Protein AF-A7SV77-F1 (afdb_monomer_lite)

Secondary structure (DSSP, 8-state):
-EE--SS-SS--EE--SS-SS--EEEESS-SS--EE--S--SS--EEEESB-SS--EE--S--SS--EE--SB-SS--EE--SB-SS--EE--SB-SS--EE--SB-SS--EE--SB-SSPPEE--SB-SSPPEE--SB-----

Structure (mmCIF, N/CA/C/O backbone):
data_AF-A7SV77-F1
#
_entry.id   AF-A7SV77-F1
#
loop_
_atom_site.group_PDB
_atom_site.id
_atom_site.type_symbol
_atom_site.label_atom_id
_atom_site.label_alt_id
_atom_site.label_comp_id
_atom_site.label_asym_id
_atom_site.label_entity_id
_atom_site.label_seq_id
_atom_site.pdbx_PDB_ins_code
_atom_site.Cartn_x
_atom_site.Cartn_y
_atom_site.Cartn_z
_atom_site.occupancy
_atom_site.B_iso_or_equiv
_atom_site.auth_seq_id
_atom_site.auth_comp_id
_atom_site.auth_asym_id
_atom_site.auth_atom_id
_atom_site.pdbx_PDB_model_num
ATOM 1 N N . PRO A 1 1 ? 17.054 -4.232 3.903 1.00 63.53 1 PRO A N 1
ATOM 2 C 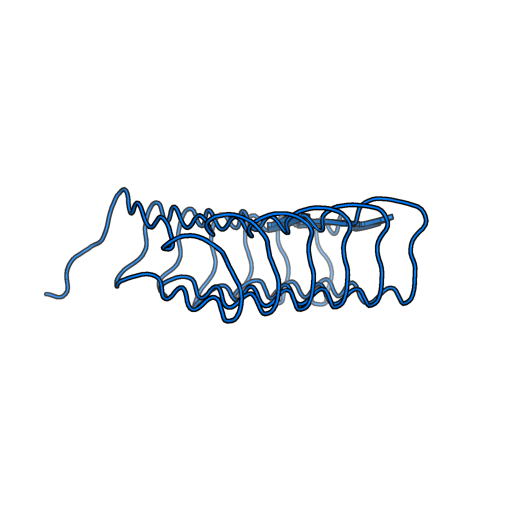CA . PRO A 1 1 ? 17.114 -3.894 5.347 1.00 63.53 1 PRO A CA 1
ATOM 3 C C . PRO A 1 1 ? 15.816 -4.296 6.038 1.00 63.53 1 PRO A C 1
ATOM 5 O O . PRO A 1 1 ? 14.747 -3.906 5.569 1.00 63.53 1 PRO A O 1
ATOM 8 N N . GLN A 1 2 ? 15.903 -5.084 7.106 1.00 67.19 2 GLN A N 1
ATOM 9 C CA . GLN A 1 2 ? 14.741 -5.495 7.887 1.00 67.19 2 GLN A CA 1
ATOM 10 C C . GLN A 1 2 ? 14.749 -4.743 9.216 1.00 67.19 2 GLN A C 1
ATOM 12 O O . GLN A 1 2 ? 15.720 -4.808 9.964 1.00 67.19 2 GLN A O 1
ATOM 17 N N . VAL A 1 3 ? 13.677 -4.007 9.493 1.00 69.12 3 VAL A N 1
ATOM 18 C CA . VAL A 1 3 ? 13.484 -3.281 10.750 1.00 69.12 3 VAL A CA 1
ATOM 19 C C . VAL A 1 3 ? 12.397 -4.009 11.529 1.00 69.12 3 VAL A C 1
ATOM 21 O O . VAL A 1 3 ? 11.237 -4.026 11.114 1.00 69.12 3 VAL A O 1
ATOM 24 N N . LEU A 1 4 ? 12.800 -4.655 12.630 1.00 66.50 4 LEU A N 1
ATOM 25 C CA . LEU A 1 4 ? 11.935 -5.481 13.478 1.00 66.50 4 LEU A CA 1
ATOM 26 C C . LEU A 1 4 ? 11.903 -4.986 14.936 1.00 66.50 4 LEU A C 1
ATOM 28 O O . LEU A 1 4 ? 12.407 -5.661 15.836 1.00 66.50 4 LEU A O 1
ATOM 32 N N . PRO A 1 5 ? 11.311 -3.818 15.224 1.00 60.91 5 PRO A N 1
ATOM 33 C CA . PRO A 1 5 ? 11.077 -3.414 16.599 1.00 60.91 5 PRO A CA 1
ATOM 34 C C . PRO A 1 5 ? 9.973 -4.285 17.211 1.00 60.91 5 PRO A C 1
ATOM 36 O O . PRO A 1 5 ? 8.825 -4.315 16.752 1.00 60.91 5 PRO A O 1
ATOM 39 N N . ARG A 1 6 ? 10.341 -5.031 18.259 1.00 52.78 6 ARG A N 1
ATOM 40 C CA . ARG A 1 6 ? 9.393 -5.788 19.092 1.00 52.78 6 ARG A CA 1
ATOM 41 C C . ARG A 1 6 ? 8.672 -4.873 20.087 1.00 52.78 6 ARG A C 1
ATOM 43 O O . ARG A 1 6 ? 7.461 -5.015 20.221 1.00 52.78 6 ARG A O 1
ATOM 50 N N . SER A 1 7 ? 9.426 -3.939 20.675 1.00 53.06 7 SER A N 1
ATOM 51 C CA . SER A 1 7 ? 8.998 -2.827 21.533 1.00 53.06 7 SER A CA 1
ATOM 52 C C . SER A 1 7 ? 10.093 -1.752 21.470 1.00 53.06 7 SER A C 1
ATOM 54 O O . SER A 1 7 ? 11.149 -1.924 22.070 1.00 53.06 7 SER A O 1
ATOM 56 N N . SER A 1 8 ? 9.900 -0.690 20.689 1.00 51.72 8 SER A N 1
ATOM 57 C CA . SER A 1 8 ? 10.817 0.466 20.669 1.00 51.72 8 SER A CA 1
ATOM 58 C C . SER A 1 8 ? 10.182 1.641 21.409 1.00 51.72 8 SER A C 1
ATOM 60 O O . SER A 1 8 ? 8.962 1.720 21.408 1.00 51.72 8 SER A O 1
ATOM 62 N N . PRO A 1 9 ? 10.961 2.568 21.992 1.00 54.81 9 PRO A N 1
ATOM 63 C CA . PRO A 1 9 ? 10.434 3.789 22.608 1.00 54.81 9 PRO A CA 1
ATOM 64 C C . PRO A 1 9 ? 10.024 4.874 21.590 1.00 54.81 9 PRO A C 1
ATOM 66 O O . PRO A 1 9 ? 9.442 5.878 21.981 1.00 54.81 9 PRO A O 1
ATOM 69 N N . GLY A 1 10 ? 10.255 4.663 20.284 1.00 59.44 10 GLY A N 1
ATOM 70 C CA . GLY A 1 10 ? 9.873 5.596 19.215 1.00 59.44 10 GLY A CA 1
ATOM 71 C C . GLY A 1 10 ? 9.256 4.928 17.970 1.00 59.44 10 GLY A C 1
ATOM 72 O O . GLY A 1 10 ? 9.276 3.696 17.850 1.00 59.44 10 GLY A O 1
ATOM 73 N N . PRO A 1 11 ? 8.687 5.724 17.041 1.00 65.69 11 PRO A N 1
ATOM 74 C CA . PRO A 1 11 ? 8.148 5.228 15.775 1.00 65.69 11 PRO A CA 1
ATOM 75 C C . PRO A 1 11 ? 9.255 4.609 14.902 1.00 65.69 11 PRO A C 1
ATOM 77 O O . PRO A 1 11 ? 10.329 5.200 14.776 1.00 65.69 11 PRO A O 1
ATOM 80 N N . PRO A 1 12 ? 9.024 3.460 14.237 1.00 72.25 12 PRO A N 1
ATOM 81 C CA . PRO A 1 12 ? 9.956 2.949 13.244 1.00 72.25 12 PRO A CA 1
ATOM 82 C C . PRO A 1 12 ? 9.971 3.873 12.030 1.00 72.25 12 PRO A C 1
ATOM 84 O O . PRO A 1 12 ? 8.993 3.969 11.284 1.00 72.25 12 PRO A O 1
ATOM 87 N N . GLN A 1 13 ? 11.109 4.527 11.825 1.00 75.31 13 GLN A N 1
ATOM 88 C CA . GLN A 1 13 ? 11.372 5.361 10.664 1.00 75.31 13 GLN A CA 1
ATOM 89 C C . GLN A 1 13 ? 12.457 4.723 9.797 1.00 75.31 13 GLN A C 1
ATOM 91 O O . GLN A 1 13 ? 13.548 4.409 10.269 1.00 75.31 13 GLN A O 1
ATOM 96 N N . VAL A 1 14 ? 12.161 4.528 8.512 1.00 75.06 14 VAL A N 1
ATOM 97 C CA . VAL A 1 14 ? 13.089 3.944 7.536 1.00 75.06 14 VAL A CA 1
ATOM 98 C C . VAL A 1 14 ? 13.279 4.924 6.383 1.00 75.06 14 VAL A C 1
ATOM 100 O O . VAL A 1 14 ? 12.432 5.021 5.495 1.00 75.06 14 VAL A O 1
ATOM 103 N N . LEU A 1 15 ? 14.404 5.653 6.402 1.00 77.62 15 LEU A N 1
ATOM 104 C CA . LEU A 1 15 ? 14.763 6.686 5.415 1.00 77.62 15 LEU A CA 1
ATOM 105 C C . LEU A 1 15 ? 16.079 6.387 4.662 1.00 77.62 15 LEU A C 1
ATOM 107 O O . LEU A 1 15 ? 16.999 7.211 4.659 1.00 77.62 15 LEU A O 1
ATOM 111 N N . PRO A 1 16 ? 16.235 5.224 4.012 1.00 68.88 16 PRO A N 1
ATOM 112 C CA . PRO A 1 16 ? 17.457 4.941 3.280 1.00 68.88 16 PRO A CA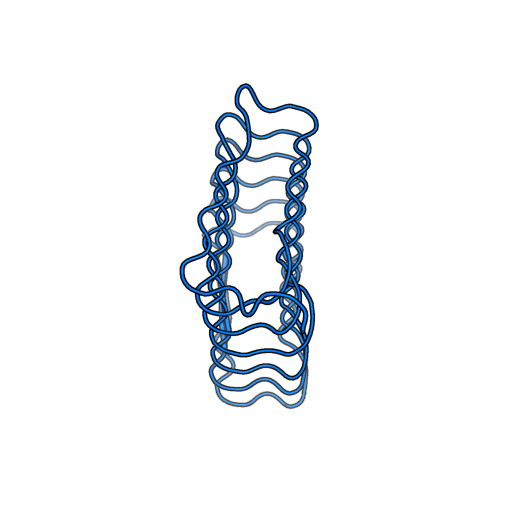 1
ATOM 113 C C . PRO A 1 16 ? 17.564 5.819 2.027 1.00 68.88 16 PRO A C 1
ATOM 115 O O . PRO A 1 16 ? 16.616 5.976 1.247 1.00 68.88 16 PRO A O 1
ATOM 118 N N . ARG A 1 17 ? 18.765 6.363 1.802 1.00 64.44 17 ARG A N 1
ATOM 119 C CA . ARG A 1 17 ? 19.124 7.012 0.530 1.00 64.44 17 ARG A CA 1
ATOM 120 C C . ARG A 1 17 ? 19.275 5.983 -0.592 1.00 64.44 17 ARG A C 1
ATOM 122 O O . ARG A 1 17 ? 18.803 6.216 -1.698 1.00 64.44 17 ARG A O 1
ATOM 129 N N . SER A 1 18 ? 19.901 4.857 -0.266 1.00 61.38 18 SER A N 1
ATOM 130 C CA . SER A 1 18 ? 20.022 3.658 -1.087 1.00 61.38 18 SER A CA 1
ATOM 131 C C . SER A 1 18 ? 20.037 2.452 -0.148 1.00 61.38 18 SER A C 1
ATOM 133 O O . SER A 1 18 ? 20.401 2.571 1.024 1.00 61.38 18 SER A O 1
ATOM 135 N N . SER A 1 19 ? 19.591 1.294 -0.608 1.00 58.12 19 SER A N 1
ATOM 136 C CA . SER A 1 19 ? 19.670 0.039 0.144 1.00 58.12 19 SER A CA 1
ATOM 137 C C . SER A 1 19 ? 20.123 -1.063 -0.801 1.00 58.12 19 SER A C 1
ATOM 139 O O . SER A 1 19 ? 19.796 -0.979 -1.970 1.00 58.12 19 SER A O 1
ATOM 141 N N . PRO A 1 20 ? 20.838 -2.098 -0.346 1.00 58.22 20 PRO A N 1
ATOM 142 C CA . PRO A 1 20 ? 21.209 -3.225 -1.205 1.00 58.22 20 PRO A CA 1
ATOM 143 C C . PRO A 1 20 ? 20.098 -4.285 -1.333 1.00 58.22 20 PRO A C 1
ATOM 145 O O . PRO A 1 20 ? 20.251 -5.247 -2.070 1.00 58.22 20 PRO A O 1
ATOM 148 N N . GLY A 1 21 ? 18.961 -4.123 -0.639 1.00 64.12 21 GLY A N 1
ATOM 149 C CA . GLY A 1 21 ? 17.868 -5.101 -0.655 1.00 64.12 21 GLY A CA 1
ATOM 150 C C . GLY A 1 21 ? 16.493 -4.514 -0.305 1.00 64.12 21 GLY A C 1
ATOM 151 O O . GLY A 1 21 ? 16.403 -3.324 0.029 1.00 64.12 21 GLY A O 1
ATOM 152 N N . PRO A 1 22 ? 15.429 -5.342 -0.345 1.00 68.50 22 PRO A N 1
ATOM 153 C CA . PRO A 1 22 ? 14.067 -4.933 -0.013 1.00 68.50 22 PRO A CA 1
ATOM 154 C C . PRO A 1 22 ? 13.972 -4.361 1.406 1.00 68.50 22 PRO A C 1
ATOM 156 O O . PRO A 1 22 ? 14.719 -4.742 2.318 1.00 68.50 22 PRO A O 1
ATOM 159 N N . LEU A 1 23 ? 13.048 -3.417 1.581 1.00 76.94 23 LEU A N 1
ATOM 160 C CA . LEU A 1 23 ? 12.777 -2.770 2.860 1.00 76.94 23 LEU A CA 1
ATOM 161 C C . LEU A 1 23 ? 11.545 -3.398 3.486 1.00 76.94 23 LEU A C 1
ATOM 163 O O . LEU A 1 23 ? 10.454 -3.298 2.935 1.00 76.94 23 LEU A O 1
ATOM 167 N N . GLN A 1 24 ? 11.723 -4.020 4.645 1.00 79.12 24 GLN A N 1
ATOM 168 C CA . GLN A 1 24 ? 10.622 -4.591 5.410 1.00 79.12 24 GLN A CA 1
ATOM 169 C C . GLN A 1 24 ? 10.578 -3.940 6.787 1.00 79.12 24 GLN A C 1
ATOM 171 O O . GLN A 1 24 ? 11.555 -3.996 7.536 1.00 79.12 24 GLN A O 1
ATOM 176 N N . VAL A 1 25 ? 9.439 -3.335 7.114 1.00 79.25 25 VAL A N 1
ATOM 177 C CA . VAL A 1 25 ? 9.130 -2.822 8.450 1.00 79.25 25 VAL A CA 1
ATOM 178 C C . VAL A 1 25 ? 8.052 -3.702 9.052 1.00 79.25 25 VAL A C 1
ATOM 180 O O . VAL A 1 25 ? 6.890 -3.658 8.644 1.00 79.25 25 VAL A O 1
ATOM 183 N N . LEU A 1 26 ? 8.450 -4.509 10.028 1.00 78.00 26 LEU A N 1
ATOM 184 C CA . LEU A 1 26 ? 7.554 -5.369 10.788 1.00 78.00 26 LEU A CA 1
ATOM 185 C C . LEU A 1 26 ? 7.538 -4.864 12.227 1.00 78.00 26 LEU A C 1
ATOM 187 O O . LEU A 1 26 ? 8.581 -4.726 12.858 1.00 78.00 26 LEU A O 1
ATOM 191 N N . SER A 1 27 ? 6.360 -4.576 12.769 1.00 72.38 27 SER A N 1
ATOM 192 C CA . SER A 1 27 ? 6.248 -4.077 14.144 1.00 72.38 27 SER A CA 1
ATOM 193 C C . SER A 1 27 ? 5.085 -4.748 14.847 1.00 72.38 27 SER A C 1
ATOM 195 O O . SER A 1 27 ? 3.973 -4.800 14.318 1.00 72.38 27 SER A O 1
ATOM 197 N N . ARG A 1 28 ? 5.341 -5.307 16.033 1.00 69.62 28 ARG A N 1
ATOM 198 C CA . ARG A 1 28 ? 4.303 -5.988 16.823 1.00 69.62 28 ARG A CA 1
ATOM 199 C C . ARG A 1 28 ? 3.490 -4.983 17.637 1.00 69.62 28 ARG A C 1
ATOM 201 O O . ARG A 1 28 ? 2.268 -5.055 17.629 1.00 69.62 28 ARG A O 1
ATOM 208 N N . SER A 1 29 ? 4.190 -4.050 18.271 1.00 65.69 29 SER A N 1
ATOM 209 C CA . SER A 1 29 ? 3.654 -2.871 18.936 1.00 65.69 29 SER A CA 1
ATOM 210 C C . SER A 1 29 ? 4.672 -1.748 18.754 1.00 65.69 29 SER A C 1
ATOM 212 O O . SER A 1 29 ? 5.869 -1.969 18.946 1.00 65.69 29 SER A O 1
ATOM 214 N N . SER A 1 30 ? 4.227 -0.574 18.322 1.00 64.88 30 SER A N 1
ATOM 215 C CA . SER A 1 30 ? 5.070 0.619 18.232 1.00 64.88 30 SER A CA 1
ATOM 216 C C . SER A 1 30 ? 4.397 1.767 18.975 1.00 64.88 30 SER A C 1
ATOM 218 O O . SER A 1 30 ? 3.176 1.858 18.913 1.00 64.88 30 SER A O 1
ATOM 220 N N . PRO A 1 31 ? 5.149 2.660 19.633 1.00 66.19 31 PRO A N 1
ATOM 221 C CA . PRO A 1 31 ? 4.606 3.863 20.258 1.00 66.19 31 PRO A CA 1
ATOM 222 C C . PRO A 1 31 ? 4.280 4.966 19.242 1.00 66.19 31 PRO A C 1
ATOM 224 O O . PRO A 1 31 ? 3.825 6.033 19.637 1.00 66.19 31 PRO A O 1
ATOM 227 N N . GLY A 1 32 ? 4.485 4.738 17.938 1.00 71.25 32 GLY A N 1
ATOM 228 C CA . GLY A 1 32 ? 4.159 5.715 16.904 1.00 71.25 32 GLY A CA 1
ATOM 229 C C . GLY A 1 32 ? 3.820 5.096 15.542 1.00 71.25 32 GLY A C 1
ATOM 230 O O . GLY A 1 32 ? 3.958 3.885 15.346 1.00 71.25 32 GLY A O 1
ATOM 231 N N . PRO A 1 33 ? 3.346 5.913 14.586 1.00 76.38 33 PRO A N 1
ATOM 232 C CA . PRO A 1 33 ? 3.068 5.464 13.225 1.00 76.38 33 PRO A CA 1
ATOM 233 C C . PRO A 1 33 ? 4.365 5.061 12.499 1.00 76.38 33 PRO A C 1
ATOM 235 O O . PRO A 1 33 ? 5.351 5.801 12.560 1.00 76.38 33 PRO A O 1
ATOM 238 N N . PRO A 1 34 ? 4.394 3.928 11.774 1.00 81.50 34 PRO A N 1
ATOM 239 C CA . PRO A 1 34 ? 5.549 3.564 10.963 1.00 81.50 34 PRO A CA 1
ATOM 240 C C . PRO A 1 34 ? 5.649 4.467 9.728 1.00 81.50 34 PRO A C 1
ATOM 242 O O . PRO A 1 34 ? 4.665 4.670 9.012 1.00 81.50 34 PRO A O 1
ATOM 245 N N . GLN A 1 35 ? 6.854 4.962 9.448 1.00 84.00 35 GLN A N 1
ATOM 246 C CA . GLN A 1 35 ? 7.137 5.806 8.287 1.00 84.00 35 GLN A CA 1
ATOM 247 C C . GLN A 1 35 ? 8.254 5.208 7.428 1.00 84.00 35 GLN A C 1
ATOM 249 O O . GLN A 1 35 ? 9.360 4.950 7.907 1.00 84.00 35 GLN A O 1
ATOM 254 N N . VAL A 1 36 ? 7.980 5.006 6.138 1.00 82.81 36 VAL A N 1
ATOM 255 C CA . VAL A 1 36 ? 8.934 4.435 5.173 1.00 82.81 36 VAL A CA 1
ATOM 256 C C . VAL A 1 36 ? 9.096 5.379 3.988 1.00 82.81 36 VAL A C 1
ATOM 258 O O . VAL A 1 36 ? 8.200 5.500 3.154 1.00 82.81 36 VAL A O 1
ATOM 261 N N . LEU A 1 37 ? 10.250 6.048 3.910 1.00 83.38 37 LEU A N 1
ATOM 262 C CA . LEU A 1 37 ? 10.559 7.078 2.909 1.00 83.38 37 LEU A CA 1
ATOM 263 C C . LEU A 1 37 ? 11.887 6.804 2.173 1.00 83.38 37 LEU A C 1
ATOM 265 O O . LEU A 1 37 ? 12.828 7.599 2.269 1.00 83.38 37 LEU A O 1
ATOM 269 N N . PRO A 1 38 ? 12.018 5.693 1.430 1.00 76.81 38 PRO A N 1
ATOM 270 C CA . PRO A 1 38 ? 13.226 5.432 0.663 1.00 76.81 38 PRO A CA 1
ATOM 271 C C . PRO A 1 38 ? 13.344 6.379 -0.537 1.00 76.81 38 PRO A C 1
ATOM 273 O O . PRO A 1 38 ? 12.378 6.616 -1.271 1.00 76.81 38 PRO A O 1
ATOM 276 N N . ARG A 1 39 ? 14.558 6.888 -0.787 1.00 77.25 39 ARG A N 1
ATOM 277 C CA . ARG A 1 39 ? 14.860 7.586 -2.051 1.00 77.25 39 ARG A CA 1
ATOM 278 C C . ARG A 1 39 ? 15.007 6.598 -3.206 1.00 77.25 39 ARG A C 1
ATOM 280 O O . ARG A 1 39 ? 14.455 6.834 -4.276 1.00 77.25 39 ARG A O 1
ATOM 287 N N . SER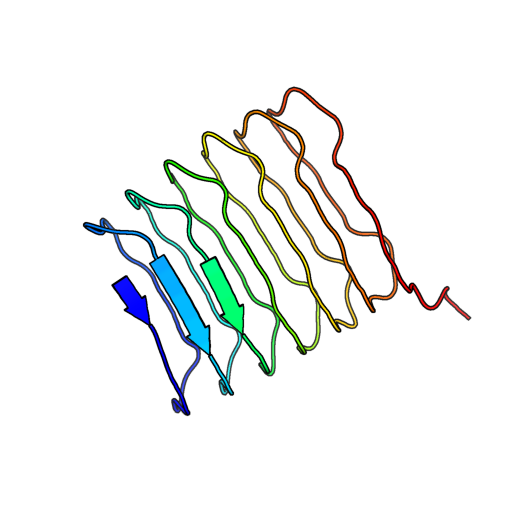 A 1 40 ? 15.735 5.516 -2.965 1.00 68.56 40 SER A N 1
ATOM 288 C CA . SER A 1 40 ? 15.904 4.394 -3.879 1.00 68.56 40 SER A CA 1
ATOM 289 C C . SER A 1 40 ? 15.999 3.112 -3.057 1.00 68.56 40 SER A C 1
ATOM 291 O O . SER A 1 40 ? 16.699 3.066 -2.042 1.00 68.56 40 SER A O 1
ATOM 293 N N . SER A 1 41 ? 15.270 2.083 -3.465 1.00 65.06 41 SER A N 1
ATOM 294 C CA . SER A 1 41 ? 15.399 0.724 -2.939 1.00 65.06 41 SER A CA 1
ATOM 295 C C . SER A 1 41 ? 15.477 -0.227 -4.127 1.00 65.06 41 SER A C 1
ATOM 297 O O . SER A 1 41 ? 14.803 0.046 -5.105 1.00 65.06 41 SER A O 1
ATOM 299 N N . PRO A 1 42 ? 16.241 -1.325 -4.073 1.00 63.88 42 PRO A N 1
ATOM 300 C CA . PRO A 1 42 ? 16.270 -2.362 -5.098 1.00 63.88 42 PRO A CA 1
ATOM 301 C C . PRO A 1 42 ? 15.143 -3.389 -4.912 1.00 63.88 42 PRO A C 1
ATOM 303 O O . PRO A 1 42 ? 15.080 -4.364 -5.649 1.00 63.88 42 PRO A O 1
ATOM 306 N N . GLY A 1 43 ? 14.229 -3.181 -3.955 1.00 69.31 43 GLY A N 1
ATOM 307 C CA . GLY A 1 43 ? 13.047 -4.021 -3.778 1.00 69.31 43 GLY A C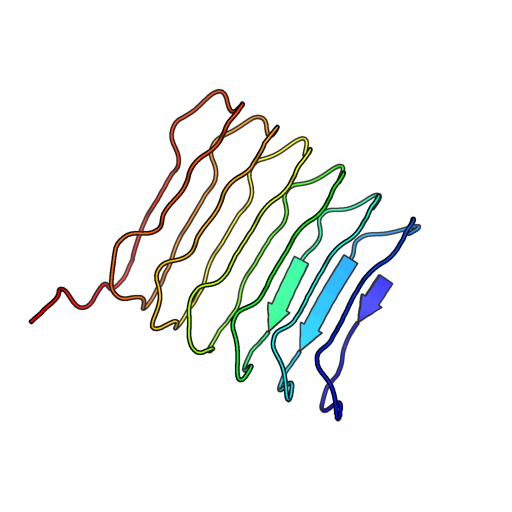A 1
ATOM 308 C C . GLY A 1 43 ? 11.801 -3.233 -3.358 1.00 69.31 43 GLY A C 1
ATOM 309 O O . GLY A 1 43 ? 11.888 -2.046 -3.030 1.00 69.31 43 GLY A O 1
ATOM 310 N N . PRO A 1 44 ? 10.620 -3.873 -3.369 1.00 75.06 44 PRO A N 1
ATOM 311 C CA . PRO A 1 44 ? 9.385 -3.250 -2.908 1.00 75.06 44 PRO A CA 1
ATOM 312 C C . PRO A 1 44 ? 9.444 -2.975 -1.394 1.00 75.06 44 PRO A C 1
ATOM 314 O O . PRO A 1 44 ? 9.865 -3.852 -0.633 1.00 75.06 44 PRO A O 1
ATOM 317 N N . PRO A 1 45 ? 9.021 -1.789 -0.918 1.00 81.94 45 PRO A N 1
ATOM 318 C CA . PRO A 1 45 ? 8.857 -1.556 0.509 1.00 81.94 45 PRO A CA 1
ATOM 319 C C . PRO A 1 45 ? 7.609 -2.287 1.024 1.00 81.94 45 PRO A C 1
ATOM 321 O O . PRO A 1 45 ? 6.525 -2.162 0.451 1.00 81.94 45 PRO A O 1
ATOM 324 N N . GLN A 1 46 ? 7.755 -3.019 2.126 1.00 85.88 46 GLN A N 1
ATOM 325 C CA . GLN A 1 46 ? 6.660 -3.698 2.816 1.00 85.88 46 GLN A CA 1
ATOM 326 C C . GLN A 1 46 ? 6.522 -3.186 4.250 1.00 85.88 46 GLN A C 1
ATOM 328 O O . GLN A 1 46 ? 7.499 -3.135 5.002 1.00 85.88 46 GLN A O 1
ATOM 333 N N . VAL A 1 47 ? 5.300 -2.821 4.641 1.00 86.31 47 VAL A N 1
ATOM 334 C CA . VAL A 1 47 ? 4.981 -2.276 5.969 1.00 86.31 47 VAL A CA 1
ATOM 335 C C . VAL A 1 47 ? 3.856 -3.084 6.603 1.00 86.31 47 VAL A C 1
ATOM 337 O O . VAL A 1 47 ? 2.723 -3.065 6.125 1.00 86.31 47 VAL A O 1
ATOM 340 N N . LEU A 1 48 ? 4.172 -3.801 7.686 1.00 85.69 48 LEU A N 1
ATOM 341 C CA . LEU A 1 48 ? 3.271 -4.744 8.358 1.00 85.69 48 LEU A CA 1
ATOM 342 C C . LEU A 1 48 ? 3.164 -4.478 9.877 1.00 85.69 48 LEU A C 1
ATOM 344 O O . LEU A 1 48 ? 3.561 -5.324 10.687 1.00 85.69 48 LEU A O 1
ATOM 348 N N . PRO A 1 49 ? 2.646 -3.320 10.324 1.00 81.06 49 PRO A N 1
ATOM 349 C CA . PRO A 1 49 ? 2.398 -3.089 11.740 1.00 81.06 49 PRO A CA 1
ATOM 350 C C . PRO A 1 49 ? 1.194 -3.921 12.207 1.00 81.06 49 PRO A C 1
ATOM 352 O O . PRO A 1 49 ? 0.131 -3.935 11.582 1.00 81.06 49 PRO A O 1
ATOM 355 N N . ARG A 1 50 ? 1.338 -4.623 13.333 1.00 80.88 50 ARG A N 1
ATOM 356 C CA . ARG A 1 50 ? 0.203 -5.285 13.989 1.00 80.88 50 ARG A CA 1
ATOM 357 C C . ARG A 1 50 ? -0.638 -4.285 14.781 1.00 80.88 50 ARG A C 1
ATOM 359 O O . ARG A 1 50 ? -1.848 -4.265 14.594 1.00 80.88 50 ARG A O 1
ATOM 366 N N . SER A 1 51 ? 0.007 -3.460 15.597 1.00 74.25 51 SER A N 1
ATOM 367 C CA . SER A 1 51 ? -0.646 -2.405 16.367 1.00 74.25 51 SER A CA 1
ATOM 368 C C . SER A 1 51 ? 0.236 -1.161 16.393 1.00 74.25 51 SER A C 1
ATOM 370 O O . SER A 1 51 ? 1.424 -1.256 16.718 1.00 74.25 51 SER A O 1
ATOM 372 N N . SER A 1 52 ? -0.336 -0.008 16.053 1.00 73.62 52 SER A N 1
ATOM 373 C CA . SER A 1 52 ? 0.307 1.302 16.187 1.00 73.62 52 SER A CA 1
ATOM 374 C C . SER A 1 52 ? -0.714 2.366 16.606 1.00 73.62 52 SER A C 1
ATOM 376 O O . SER A 1 52 ? -1.877 2.275 16.216 1.00 73.62 52 SER A O 1
ATOM 378 N N . PRO A 1 53 ? -0.305 3.402 17.357 1.00 72.44 53 PRO A N 1
ATOM 379 C CA . PRO A 1 53 ? -1.168 4.509 17.770 1.00 72.44 53 PRO A CA 1
ATOM 380 C C . PRO A 1 53 ? -1.429 5.520 16.646 1.00 72.44 53 PRO A C 1
ATOM 382 O O . PRO A 1 53 ? -2.086 6.527 16.868 1.00 72.44 53 PRO A O 1
ATOM 385 N N . GLY A 1 54 ? -0.934 5.263 15.433 1.00 78.88 54 GLY A N 1
ATOM 386 C CA . GLY A 1 54 ? -1.210 6.071 14.251 1.00 78.88 54 GLY A CA 1
ATOM 387 C C . GLY A 1 54 ? -1.061 5.265 12.960 1.00 78.88 54 GLY A C 1
ATOM 388 O O . GLY A 1 54 ? -0.550 4.137 12.994 1.00 78.88 54 GLY A O 1
ATOM 389 N N . PRO A 1 55 ? -1.484 5.827 11.819 1.00 82.19 55 PRO A N 1
ATOM 390 C CA . PRO A 1 55 ? -1.501 5.113 10.555 1.00 82.19 55 PRO A CA 1
ATOM 391 C C . PRO A 1 55 ? -0.112 4.989 9.914 1.00 82.19 55 PRO A C 1
ATOM 393 O O . PRO A 1 55 ? 0.718 5.887 10.057 1.00 82.19 55 PRO A O 1
ATOM 396 N N . PRO A 1 56 ? 0.152 3.910 9.156 1.00 85.56 56 PRO A N 1
ATOM 397 C CA . PRO A 1 56 ? 1.377 3.791 8.376 1.00 85.56 56 PRO A CA 1
ATOM 398 C C . PRO A 1 56 ? 1.432 4.819 7.240 1.00 85.56 56 PRO A C 1
ATOM 400 O O . PRO A 1 56 ? 0.435 5.060 6.554 1.00 85.56 56 PRO A O 1
ATOM 403 N N . GLN A 1 57 ? 2.629 5.353 6.991 1.00 88.50 57 GLN A N 1
ATOM 404 C CA . GLN A 1 57 ? 2.920 6.214 5.845 1.00 88.50 57 GLN A CA 1
ATOM 405 C C . GLN A 1 57 ? 4.054 5.629 4.997 1.00 88.50 57 GLN A C 1
ATOM 407 O O . GLN A 1 57 ? 5.154 5.375 5.495 1.00 88.50 57 GLN A O 1
ATOM 412 N N . VAL A 1 58 ? 3.800 5.430 3.700 1.00 88.00 58 VAL A N 1
ATOM 413 C CA . VAL A 1 58 ? 4.768 4.852 2.751 1.00 88.00 58 VAL A CA 1
ATOM 414 C C . VAL A 1 58 ? 4.938 5.764 1.538 1.00 88.00 58 VAL A C 1
ATOM 416 O O . VAL A 1 58 ? 4.032 5.902 0.720 1.00 88.00 58 VAL A O 1
ATOM 419 N N . LEU A 1 59 ? 6.110 6.395 1.421 1.00 87.88 59 LEU A N 1
ATOM 420 C CA . LEU A 1 59 ? 6.415 7.422 0.417 1.00 87.88 59 LEU A CA 1
ATOM 421 C C . LEU A 1 59 ? 7.733 7.128 -0.334 1.00 87.88 59 LEU A C 1
ATOM 423 O O . LEU A 1 59 ? 8.698 7.892 -0.218 1.00 87.88 59 LEU A O 1
ATOM 427 N N . PRO A 1 60 ? 7.831 6.028 -1.105 1.00 84.50 60 PRO A N 1
ATOM 428 C CA . PRO A 1 60 ? 9.021 5.752 -1.898 1.00 84.50 60 PRO A CA 1
ATOM 429 C C . PRO A 1 60 ? 9.134 6.734 -3.071 1.00 84.50 60 PRO A C 1
ATOM 431 O O . PRO A 1 60 ? 8.168 6.983 -3.801 1.00 84.50 60 PRO A O 1
ATOM 434 N N . ARG A 1 61 ? 10.335 7.285 -3.296 1.00 84.12 61 ARG A N 1
ATOM 435 C CA . ARG A 1 61 ? 10.598 8.085 -4.507 1.00 84.12 61 ARG A CA 1
ATOM 436 C C . ARG A 1 61 ? 10.792 7.205 -5.741 1.00 84.12 61 ARG A C 1
ATOM 438 O O . ARG A 1 61 ? 10.269 7.537 -6.798 1.00 84.12 61 ARG A O 1
ATOM 445 N N . SER A 1 62 ? 11.539 6.119 -5.594 1.00 77.94 62 SER A N 1
ATOM 446 C CA . SER A 1 62 ? 11.774 5.128 -6.639 1.00 77.94 62 SER A CA 1
ATOM 447 C C . SER A 1 62 ? 11.893 3.746 -6.005 1.00 77.94 62 SER A C 1
ATOM 449 O O . SER A 1 62 ? 12.642 3.571 -5.037 1.00 77.94 62 SER A O 1
ATOM 451 N N . SER A 1 63 ? 11.147 2.776 -6.524 1.00 73.00 63 SER A N 1
ATOM 452 C CA . SER A 1 63 ? 11.287 1.360 -6.183 1.00 73.00 63 SER A CA 1
ATOM 453 C C . SER A 1 63 ? 11.087 0.502 -7.434 1.00 73.00 63 SER A C 1
ATOM 455 O O . SER A 1 63 ? 10.244 0.847 -8.250 1.00 73.00 63 SER A O 1
ATOM 457 N N . PRO A 1 64 ? 11.787 -0.632 -7.595 1.00 69.12 64 PRO A N 1
ATOM 458 C CA . PRO A 1 64 ? 11.625 -1.572 -8.703 1.00 69.12 64 PRO A CA 1
ATOM 459 C C . PRO A 1 64 ? 10.465 -2.547 -8.474 1.00 69.12 64 PRO A C 1
ATOM 461 O O . PRO A 1 64 ? 10.298 -3.499 -9.222 1.00 69.12 64 PRO A O 1
ATOM 464 N N . GLY A 1 65 ? 9.650 -2.323 -7.442 1.00 74.62 65 GLY A N 1
ATOM 465 C CA . GLY A 1 65 ? 8.444 -3.098 -7.187 1.00 74.62 65 GLY A CA 1
ATOM 466 C C . GLY A 1 65 ? 7.380 -2.277 -6.460 1.00 74.62 65 GLY A C 1
ATOM 467 O O . GLY A 1 65 ? 7.694 -1.202 -5.925 1.00 74.62 65 GLY A O 1
ATOM 468 N N . PRO A 1 66 ? 6.131 -2.767 -6.438 1.00 81.44 66 PRO A N 1
ATOM 469 C CA . PRO A 1 66 ? 5.012 -2.072 -5.818 1.00 81.44 66 PRO A CA 1
ATOM 470 C C . PRO A 1 66 ? 5.142 -2.024 -4.289 1.00 81.44 66 PRO A C 1
ATOM 472 O O . PRO A 1 66 ? 5.494 -3.034 -3.676 1.00 81.44 66 PRO A O 1
ATOM 475 N N . PRO A 1 67 ? 4.835 -0.891 -3.635 1.00 85.81 67 PRO A N 1
ATOM 476 C CA . PRO A 1 67 ? 4.763 -0.843 -2.180 1.00 85.81 67 PRO A CA 1
ATOM 477 C C . PRO A 1 67 ? 3.578 -1.676 -1.668 1.00 85.81 67 PRO A C 1
ATOM 479 O O . PRO A 1 67 ? 2.487 -1.636 -2.244 1.00 85.81 67 PRO A O 1
ATOM 482 N N . GLN A 1 68 ? 3.778 -2.386 -0.557 1.00 88.75 68 GLN A N 1
ATOM 483 C CA . GLN A 1 68 ? 2.728 -3.157 0.113 1.00 88.75 68 GLN A CA 1
ATOM 484 C C . GLN A 1 68 ? 2.543 -2.698 1.560 1.00 88.75 68 GLN A C 1
ATOM 486 O O . GLN A 1 68 ? 3.498 -2.639 2.339 1.00 88.75 68 GLN A O 1
ATOM 491 N N . VAL A 1 69 ? 1.300 -2.394 1.937 1.00 88.50 69 VAL A N 1
ATOM 492 C CA . VAL A 1 69 ? 0.943 -1.900 3.275 1.00 88.50 69 VAL A CA 1
ATOM 493 C C . VAL A 1 69 ? -0.168 -2.764 3.864 1.00 88.50 69 VAL A C 1
ATOM 495 O O . VAL A 1 69 ? -1.306 -2.727 3.401 1.00 88.50 69 VAL A O 1
ATOM 498 N N . LEU A 1 70 ? 0.169 -3.558 4.885 1.00 88.25 70 LEU A N 1
ATOM 499 C CA . LEU A 1 70 ? -0.718 -4.546 5.518 1.00 88.25 70 LEU A CA 1
ATOM 500 C C . LEU A 1 70 ? -0.845 -4.325 7.038 1.00 88.25 70 LEU A C 1
ATOM 502 O O . LEU A 1 70 ? -0.445 -5.182 7.836 1.00 88.25 70 LEU A O 1
ATOM 506 N N . PRO A 1 71 ? -1.378 -3.177 7.478 1.00 84.44 71 PRO A N 1
ATOM 507 C CA . PRO A 1 71 ? -1.569 -2.902 8.891 1.00 84.44 71 PRO A CA 1
ATOM 508 C C . PRO A 1 71 ? -2.755 -3.696 9.461 1.00 84.44 71 PRO A C 1
ATOM 510 O O . PRO A 1 71 ? -3.795 -3.845 8.810 1.00 84.44 71 PRO A O 1
ATOM 513 N N . ARG A 1 72 ? -2.628 -4.213 10.692 1.00 84.69 72 ARG A N 1
ATOM 514 C CA . ARG A 1 72 ? -3.739 -4.937 11.337 1.00 84.69 72 ARG A CA 1
ATOM 515 C C . ARG A 1 72 ? -4.683 -4.028 12.117 1.00 84.69 72 ARG A C 1
ATOM 517 O O . ARG A 1 72 ? -5.880 -4.141 11.898 1.00 84.69 72 ARG A O 1
ATOM 524 N N . SER A 1 73 ? -4.170 -3.187 13.010 1.00 80.00 73 SER A N 1
ATOM 525 C CA . SER A 1 73 ? -4.984 -2.293 13.840 1.00 80.00 73 SER A CA 1
ATOM 526 C C . SER A 1 73 ? -4.259 -0.976 14.091 1.00 80.00 73 SER A C 1
ATOM 528 O O . SER A 1 73 ? -3.108 -0.977 14.532 1.00 80.00 73 SER A O 1
ATOM 530 N N . PHE A 1 74 ? -4.911 0.136 13.769 1.00 77.12 74 PHE A N 1
ATOM 531 C CA . PHE A 1 74 ? -4.387 1.485 13.966 1.00 77.12 74 PHE A CA 1
ATOM 532 C C . PHE A 1 74 ? -5.523 2.512 13.863 1.00 77.12 74 PHE A C 1
ATOM 534 O O . PHE A 1 74 ? -6.495 2.270 13.141 1.00 77.12 74 PHE A O 1
ATOM 541 N N . PRO A 1 75 ? -5.418 3.666 14.540 1.00 76.38 75 PRO A N 1
ATOM 542 C CA . PRO A 1 75 ? -6.331 4.778 14.335 1.00 76.38 75 PRO A CA 1
ATOM 543 C C . PRO A 1 75 ? -5.953 5.578 13.076 1.00 76.38 75 PRO A C 1
ATOM 545 O O . PRO A 1 75 ? -4.781 5.675 12.709 1.00 76.38 75 PRO A O 1
ATOM 548 N N . GLY A 1 76 ? -6.949 6.183 12.428 1.00 80.38 76 GLY A N 1
ATOM 549 C CA . GLY A 1 76 ? -6.774 7.056 11.264 1.00 80.38 76 GLY A CA 1
ATOM 550 C C . GLY A 1 76 ? -6.566 6.333 9.929 1.00 80.38 76 GLY A C 1
ATOM 551 O O . GLY A 1 76 ? -6.824 5.139 9.801 1.00 80.38 76 GLY A O 1
ATOM 552 N N . THR A 1 77 ? -6.103 7.087 8.930 1.00 83.19 77 THR A N 1
ATOM 553 C CA . THR A 1 77 ? -6.032 6.690 7.514 1.00 83.19 77 THR A CA 1
ATOM 554 C C . THR A 1 77 ? -4.613 6.294 7.096 1.00 83.19 77 THR A C 1
ATOM 556 O O . THR A 1 77 ? -3.707 7.121 7.217 1.00 83.19 77 THR A O 1
ATOM 559 N N . PRO A 1 78 ? -4.382 5.081 6.553 1.00 85.44 78 PRO A N 1
ATOM 560 C CA . PRO A 1 78 ? -3.083 4.722 5.987 1.00 85.44 78 PRO A CA 1
ATOM 561 C C . PRO A 1 78 ? -2.845 5.476 4.669 1.00 85.44 78 PRO A C 1
ATOM 563 O O . PRO A 1 78 ? -3.759 5.602 3.850 1.00 85.44 78 PRO A O 1
ATOM 566 N N . LEU A 1 79 ? -1.611 5.938 4.451 1.00 88.62 79 LEU A N 1
ATOM 567 C CA . LEU A 1 79 ? -1.247 6.768 3.299 1.00 88.62 79 LEU A CA 1
ATOM 568 C C . LEU A 1 79 ? -0.104 6.145 2.488 1.00 88.62 79 LEU A C 1
ATOM 570 O O . LEU A 1 79 ? 0.971 5.858 3.024 1.00 88.62 79 LEU A O 1
ATOM 574 N N . VAL A 1 80 ? -0.318 5.977 1.181 1.00 89.44 80 VAL A N 1
ATOM 575 C CA . VAL A 1 80 ? 0.660 5.394 0.247 1.00 89.44 80 VAL A CA 1
ATOM 576 C C . VAL A 1 80 ? 0.846 6.294 -0.975 1.00 89.44 80 VAL A C 1
ATOM 578 O O . VAL A 1 80 ? -0.062 6.452 -1.789 1.00 89.44 80 VAL A O 1
ATOM 581 N N . LEU A 1 81 ? 2.039 6.882 -1.109 1.00 88.50 81 LEU A N 1
ATOM 582 C CA . LEU A 1 81 ? 2.375 7.900 -2.117 1.00 88.50 81 LEU A CA 1
ATOM 583 C C . LEU A 1 81 ? 3.667 7.565 -2.887 1.00 88.50 81 LEU A C 1
ATOM 585 O O . LEU A 1 81 ? 4.668 8.281 -2.760 1.00 88.50 81 LEU A O 1
ATOM 589 N N . PRO A 1 82 ? 3.707 6.483 -3.684 1.00 86.12 82 PRO A N 1
ATOM 590 C CA . PRO A 1 82 ? 4.866 6.195 -4.514 1.00 86.12 82 PRO A CA 1
ATOM 591 C C . PRO A 1 82 ? 4.985 7.226 -5.643 1.00 86.12 82 PRO A C 1
ATOM 593 O O . PRO A 1 82 ? 4.023 7.515 -6.360 1.00 86.12 82 PRO A O 1
ATOM 596 N N . ARG A 1 83 ? 6.184 7.789 -5.835 1.00 86.06 83 ARG A N 1
ATOM 597 C CA . ARG A 1 83 ? 6.441 8.660 -6.994 1.00 86.06 83 ARG A CA 1
ATOM 598 C C . ARG A 1 83 ? 6.670 7.854 -8.267 1.00 86.06 83 ARG A C 1
ATOM 600 O O . ARG A 1 83 ? 6.092 8.203 -9.287 1.00 86.06 83 ARG A O 1
ATOM 607 N N . SER A 1 84 ? 7.503 6.822 -8.206 1.00 82.62 84 SER A N 1
ATOM 608 C CA . SER A 1 84 ? 7.796 5.948 -9.340 1.00 82.62 84 SER A CA 1
ATOM 609 C C . SER A 1 84 ? 7.930 4.507 -8.867 1.00 82.62 84 SER A C 1
ATOM 611 O O . SER A 1 84 ? 8.693 4.226 -7.939 1.00 82.62 84 SER A O 1
ATOM 613 N N . SER A 1 85 ? 7.162 3.614 -9.480 1.00 77.69 85 SER A N 1
ATOM 614 C CA . SER A 1 85 ? 7.211 2.170 -9.263 1.00 77.69 85 SER A CA 1
ATOM 615 C C . SER A 1 85 ? 6.817 1.455 -10.558 1.00 77.69 85 SER A C 1
ATOM 617 O O . SER A 1 85 ? 5.946 1.961 -11.257 1.00 77.69 85 SER A O 1
ATOM 619 N N . PRO A 1 86 ? 7.398 0.294 -10.901 1.00 73.81 86 PRO A N 1
ATOM 620 C CA . PRO A 1 86 ? 7.005 -0.503 -12.060 1.00 73.81 86 PRO A CA 1
ATOM 621 C C . PRO A 1 86 ? 5.767 -1.372 -11.795 1.00 73.81 86 PRO A C 1
ATOM 623 O O . PRO A 1 86 ? 5.459 -2.240 -12.602 1.00 73.81 86 PRO A O 1
ATOM 626 N N . GLY A 1 87 ? 5.051 -1.171 -10.685 1.00 76.81 87 GLY A N 1
ATOM 627 C CA . GLY A 1 87 ? 3.788 -1.856 -10.421 1.00 76.81 87 GLY A CA 1
ATOM 628 C C . GLY A 1 87 ? 2.875 -1.070 -9.479 1.00 76.81 87 GLY A C 1
ATOM 629 O O . GLY A 1 87 ? 3.312 -0.099 -8.853 1.00 76.81 87 GLY A O 1
ATOM 630 N N . PRO A 1 88 ? 1.605 -1.483 -9.346 1.00 82.50 88 PRO A N 1
ATOM 631 C CA . PRO A 1 88 ? 0.628 -0.736 -8.573 1.00 82.50 88 PRO A CA 1
ATOM 632 C C . PRO A 1 88 ? 0.770 -0.961 -7.059 1.00 82.50 88 PRO A C 1
ATOM 634 O O . PRO A 1 88 ? 0.962 -2.096 -6.623 1.00 82.50 88 PRO A O 1
ATOM 637 N N . PRO A 1 89 ? 0.602 0.081 -6.225 1.00 87.06 89 PRO A N 1
ATOM 638 C CA . PRO A 1 89 ? 0.567 -0.066 -4.770 1.00 87.06 89 PRO A CA 1
ATOM 639 C C . PRO A 1 89 ? -0.568 -0.994 -4.304 1.00 87.06 89 PRO A C 1
ATOM 641 O O . PRO A 1 89 ? -1.672 -0.961 -4.856 1.00 87.06 89 PRO A O 1
ATOM 644 N N . GLN A 1 90 ? -0.311 -1.767 -3.244 1.00 89.31 90 GLN A N 1
ATOM 645 C CA . GLN A 1 90 ? -1.311 -2.609 -2.579 1.00 89.31 90 GLN A CA 1
ATOM 646 C C . GLN A 1 90 ? -1.494 -2.210 -1.111 1.00 89.31 90 GLN A C 1
ATOM 648 O O . GLN A 1 90 ? -0.528 -2.153 -0.344 1.00 89.31 90 GLN A O 1
ATOM 653 N N . VAL A 1 91 ? -2.741 -1.962 -0.705 1.00 89.25 91 VAL A N 1
ATOM 654 C CA . VAL A 1 91 ? -3.095 -1.523 0.655 1.00 89.25 91 VAL A CA 1
ATOM 655 C C . VAL A 1 91 ? -4.219 -2.390 1.219 1.00 89.25 91 VAL A C 1
ATOM 657 O O . VAL A 1 91 ? -5.345 -2.365 0.729 1.00 89.25 91 VAL A O 1
ATOM 660 N N . LEU A 1 92 ? -3.913 -3.173 2.258 1.00 88.25 92 LEU A N 1
ATOM 661 C CA . LEU A 1 92 ? -4.821 -4.167 2.844 1.00 88.25 92 LEU A CA 1
ATOM 662 C C . LEU A 1 92 ? -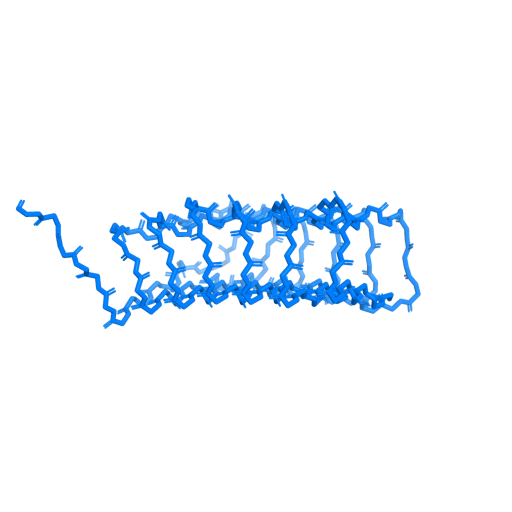4.944 -3.989 4.371 1.00 88.25 92 LEU A C 1
ATOM 664 O O . LEU A 1 92 ? -4.445 -4.825 5.135 1.00 88.25 92 LEU A O 1
ATOM 668 N N . PRO A 1 93 ? -5.576 -2.904 4.855 1.00 84.75 93 PRO A N 1
ATOM 669 C CA . PRO A 1 93 ? -5.795 -2.710 6.279 1.00 84.75 93 PRO A CA 1
ATOM 670 C C . PRO A 1 93 ? -6.850 -3.696 6.793 1.00 84.75 93 PRO A C 1
ATOM 672 O O . PRO A 1 93 ? -7.912 -3.867 6.187 1.00 84.75 93 PRO A O 1
ATOM 675 N N . ARG A 1 94 ? -6.582 -4.350 7.932 1.00 84.19 94 ARG A N 1
ATOM 676 C CA . ARG A 1 94 ? -7.599 -5.203 8.571 1.00 84.19 94 ARG A CA 1
ATOM 677 C C . ARG A 1 94 ? -8.616 -4.385 9.358 1.00 84.19 94 ARG A C 1
ATOM 679 O O . ARG A 1 94 ? -9.799 -4.547 9.104 1.00 84.19 94 ARG A O 1
ATOM 686 N N . SER A 1 95 ? -8.167 -3.524 10.262 1.00 79.62 95 SER A N 1
ATOM 687 C CA . SER A 1 95 ? -9.026 -2.668 11.079 1.00 79.62 95 SER A CA 1
ATOM 688 C C . SER A 1 95 ? -8.451 -1.260 11.122 1.00 79.62 95 SER A C 1
ATOM 690 O O . SER A 1 95 ? -7.322 -1.058 11.569 1.00 79.62 95 SER A O 1
ATOM 692 N N . SER A 1 96 ? -9.221 -0.301 10.621 1.00 74.44 96 SER A N 1
ATOM 693 C CA . SER A 1 96 ? -8.848 1.109 10.563 1.00 74.44 96 SER A CA 1
ATOM 694 C C . SER A 1 96 ? -10.109 1.967 10.552 1.00 74.44 96 SER A C 1
ATOM 696 O O . SER A 1 96 ? -10.983 1.712 9.728 1.00 74.44 96 SER A O 1
ATOM 698 N N . PRO A 1 97 ? -10.229 2.992 11.408 1.00 70.06 97 PRO A N 1
ATOM 699 C CA . PRO A 1 97 ? -11.394 3.868 11.422 1.00 70.06 97 PRO A CA 1
ATOM 700 C C . PRO A 1 97 ? -11.386 4.907 10.289 1.00 70.06 97 PRO A C 1
ATOM 702 O O . PRO A 1 97 ? -12.313 5.701 10.220 1.00 70.06 97 PRO A O 1
ATOM 705 N N . GLY A 1 98 ? -10.367 4.945 9.421 1.00 75.00 98 GLY A N 1
ATOM 706 C CA . GLY A 1 98 ? -10.299 5.880 8.296 1.00 75.00 98 GLY A CA 1
ATOM 707 C C . GLY A 1 98 ? -10.035 5.166 6.968 1.00 75.00 98 GLY A C 1
ATOM 708 O O . GLY A 1 98 ? -9.237 4.227 6.930 1.00 75.00 98 GLY A O 1
ATOM 709 N N . PRO A 1 99 ? -10.637 5.615 5.854 1.00 81.44 99 PRO A N 1
ATOM 710 C CA . PRO A 1 99 ? -10.466 4.947 4.576 1.00 81.44 99 PRO A CA 1
ATOM 711 C C . PRO A 1 99 ? -9.025 5.114 4.066 1.00 81.44 99 PRO A C 1
ATOM 713 O O . PRO A 1 99 ? -8.490 6.221 4.142 1.00 81.44 99 PRO A O 1
ATOM 716 N N . PRO A 1 100 ? -8.383 4.063 3.524 1.00 85.62 100 PRO A N 1
ATOM 717 C CA . PRO A 1 100 ? -7.050 4.142 2.921 1.00 85.62 100 PRO A CA 1
ATOM 718 C C . PRO A 1 100 ? -6.943 5.162 1.781 1.00 85.62 100 PRO A C 1
ATOM 720 O O . PRO A 1 100 ? -7.842 5.271 0.947 1.00 85.62 100 PRO A O 1
ATOM 723 N N . GLN A 1 101 ? -5.802 5.858 1.725 1.00 89.06 101 GLN A N 1
ATOM 724 C CA . GLN A 1 101 ? -5.451 6.812 0.671 1.00 89.06 101 GLN A CA 1
ATOM 725 C C . GLN A 1 101 ? -4.234 6.338 -0.127 1.00 89.06 101 GLN A C 1
ATOM 727 O O . GLN A 1 101 ? -3.156 6.100 0.428 1.00 89.06 101 GLN A O 1
ATOM 732 N N . VAL A 1 102 ? -4.394 6.229 -1.447 1.00 89.38 102 VAL A N 1
ATOM 733 C CA . VAL A 1 102 ? -3.361 5.728 -2.363 1.00 89.38 102 VAL A CA 1
ATOM 734 C C . VAL A 1 102 ? -3.230 6.650 -3.575 1.00 89.38 102 VAL A C 1
ATOM 736 O O . VAL A 1 102 ? -4.119 6.706 -4.418 1.00 89.38 102 VAL A O 1
ATOM 739 N N . LEU A 1 103 ? -2.121 7.388 -3.682 1.00 88.69 103 LEU A N 1
ATOM 740 C CA . LEU A 1 103 ? -1.918 8.377 -4.752 1.00 88.69 103 LEU A CA 1
ATOM 741 C C . LEU A 1 103 ? -0.561 8.170 -5.452 1.00 88.69 103 LEU A C 1
ATOM 743 O O . LEU A 1 103 ? 0.401 8.903 -5.189 1.00 88.69 103 LEU A O 1
ATOM 747 N N . PRO A 1 104 ? -0.440 7.156 -6.329 1.00 86.75 104 PRO A N 1
ATOM 748 C CA . PRO A 1 104 ? 0.766 6.946 -7.116 1.00 86.75 104 PRO A CA 1
ATOM 749 C C . PRO A 1 104 ? 0.910 8.033 -8.189 1.00 86.75 104 PRO A C 1
ATOM 751 O O . PRO A 1 104 ? -0.056 8.386 -8.871 1.00 86.75 104 PRO A O 1
ATOM 754 N N . ARG A 1 105 ? 2.129 8.555 -8.385 1.00 85.94 105 ARG A N 1
ATOM 755 C CA . ARG A 1 105 ? 2.398 9.450 -9.525 1.00 85.94 105 ARG A CA 1
ATOM 756 C C . ARG A 1 105 ? 2.622 8.666 -10.811 1.00 85.94 105 ARG A C 1
ATOM 758 O O . ARG A 1 105 ? 1.891 8.895 -11.760 1.00 85.94 105 ARG A O 1
ATOM 765 N N . TYR A 1 106 ? 3.587 7.752 -10.815 1.00 81.94 106 TYR A N 1
ATOM 766 C CA . TYR A 1 106 ? 3.905 6.893 -11.952 1.00 81.94 106 TYR A CA 1
ATOM 767 C C . TYR A 1 106 ? 3.913 5.438 -11.499 1.00 81.94 106 TYR A C 1
ATOM 769 O O . TYR A 1 106 ? 4.782 5.022 -10.726 1.00 81.94 106 TYR A O 1
ATOM 777 N N . SER A 1 107 ? 2.916 4.673 -11.932 1.00 77.50 107 SER A N 1
ATOM 778 C CA . SER A 1 107 ? 2.846 3.233 -11.680 1.00 77.50 107 SER A CA 1
ATOM 779 C C . SER A 1 107 ? 2.052 2.556 -12.794 1.00 77.50 107 SER A C 1
ATOM 781 O O . SER A 1 107 ? 0.873 2.875 -12.958 1.00 77.50 107 SER A O 1
ATOM 783 N N . PRO A 1 108 ? 2.652 1.636 -13.569 1.00 73.56 108 PRO A N 1
ATOM 784 C CA . PRO A 1 108 ? 1.892 0.831 -14.505 1.00 73.56 108 PRO A CA 1
ATOM 785 C C . PRO A 1 108 ? 0.995 -0.132 -13.710 1.00 73.56 108 PRO A C 1
ATOM 787 O O . PRO A 1 108 ? 1.392 -0.669 -12.676 1.00 73.56 108 PRO A O 1
ATOM 790 N N . GLY A 1 109 ? -0.235 -0.325 -14.183 1.00 76.12 109 GLY A N 1
ATOM 791 C CA . GLY A 1 109 ? -1.239 -1.166 -13.533 1.00 76.12 109 GLY A CA 1
ATOM 792 C C . GLY A 1 109 ? -2.093 -0.462 -12.475 1.00 76.12 109 GLY A C 1
ATOM 793 O O . GLY A 1 109 ? -1.835 0.666 -12.058 1.00 76.12 109 GLY A O 1
ATOM 794 N N . THR A 1 110 ? -3.140 -1.160 -12.046 1.00 81.44 110 THR A N 1
ATOM 795 C CA . THR A 1 110 ? -4.223 -0.649 -11.198 1.00 81.44 110 THR A CA 1
ATOM 796 C C . THR A 1 110 ? -3.891 -0.775 -9.707 1.00 81.44 110 THR A C 1
ATOM 798 O O . THR A 1 110 ? -3.688 -1.902 -9.239 1.00 81.44 110 THR A O 1
ATOM 801 N N . PRO A 1 111 ? -3.857 0.322 -8.926 1.00 85.25 111 PRO A N 1
ATOM 802 C CA . PRO A 1 111 ? -3.756 0.257 -7.466 1.00 85.25 111 PRO A CA 1
ATOM 803 C C . PRO A 1 111 ? -4.835 -0.645 -6.862 1.00 85.25 111 PRO A C 1
ATOM 805 O O . PRO A 1 111 ? -5.986 -0.589 -7.296 1.00 85.25 111 PRO A O 1
ATOM 808 N N . GLN A 1 112 ? -4.479 -1.431 -5.845 1.00 86.88 112 GLN A N 1
ATOM 809 C CA . GLN A 1 112 ? -5.427 -2.304 -5.150 1.00 86.88 112 GLN A CA 1
ATOM 810 C C . GLN A 1 112 ? -5.584 -1.898 -3.691 1.00 86.88 112 GLN A C 1
ATOM 812 O O . GLN A 1 112 ? -4.603 -1.806 -2.945 1.00 86.88 112 GLN A O 1
ATOM 817 N N . VAL A 1 113 ? -6.831 -1.694 -3.271 1.00 87.88 113 VAL A N 1
ATOM 818 C CA . VAL A 1 113 ? -7.170 -1.317 -1.900 1.00 87.88 113 VAL A CA 1
ATOM 819 C C . VAL A 1 113 ? -8.289 -2.203 -1.358 1.00 87.88 113 VAL A C 1
ATOM 821 O O . VAL A 1 113 ? -9.430 -2.141 -1.810 1.00 87.88 113 VAL A O 1
ATOM 824 N N . LEU A 1 114 ? -7.949 -3.060 -0.392 1.00 86.88 114 LEU A N 1
ATOM 825 C CA . LEU A 1 114 ? -8.838 -4.095 0.150 1.00 86.88 114 LEU A CA 1
ATOM 826 C C . LEU A 1 114 ? -8.966 -3.961 1.680 1.00 86.88 114 LEU A C 1
ATOM 828 O O . LEU A 1 114 ? -8.362 -4.746 2.423 1.00 86.88 114 LEU A O 1
ATOM 832 N N . PRO A 1 115 ? -9.718 -2.969 2.189 1.00 82.94 115 PRO A N 1
ATOM 833 C CA . PRO A 1 115 ? -9.968 -2.848 3.618 1.00 82.94 115 PRO A CA 1
ATOM 834 C C . PRO A 1 115 ? -10.925 -3.948 4.102 1.00 82.94 115 PRO A C 1
ATOM 836 O O . PRO A 1 115 ? -11.943 -4.230 3.466 1.00 82.94 115 PRO A O 1
ATOM 839 N N . ARG A 1 116 ? -10.624 -4.576 5.248 1.00 82.00 116 ARG A N 1
ATOM 840 C CA . ARG A 1 116 ? -11.574 -5.510 5.884 1.00 82.00 116 ARG A CA 1
ATOM 841 C C . ARG A 1 116 ? -12.608 -4.797 6.739 1.00 82.00 116 ARG A C 1
ATOM 843 O O . ARG A 1 116 ? -13.780 -5.020 6.502 1.00 82.00 116 ARG A O 1
ATOM 850 N N . TYR A 1 117 ? -12.176 -3.969 7.685 1.00 77.62 117 TYR A N 1
ATOM 851 C CA . TYR A 1 117 ? -13.033 -3.178 8.565 1.00 77.62 117 TYR A CA 1
ATOM 852 C C . TYR A 1 117 ? -12.589 -1.724 8.499 1.00 77.62 117 TYR A C 1
ATOM 854 O O . TYR A 1 117 ? -11.615 -1.339 9.154 1.00 77.62 117 TYR A O 1
ATOM 862 N N . SER A 1 118 ? -13.268 -0.938 7.669 1.00 70.62 118 SER A N 1
ATOM 863 C CA . SER A 1 118 ? -13.000 0.492 7.563 1.00 70.62 118 SER A CA 1
ATOM 864 C C . SER A 1 118 ? -14.259 1.254 7.155 1.00 70.62 118 SER A C 1
ATOM 866 O O . SER A 1 118 ? -14.887 0.868 6.165 1.00 70.62 118 SER A O 1
ATOM 868 N N . PRO A 1 119 ? -14.665 2.286 7.915 1.00 68.19 119 PRO A N 1
ATOM 869 C CA . PRO A 1 119 ? -15.756 3.153 7.511 1.00 68.19 119 PRO A CA 1
ATOM 870 C C . PRO A 1 119 ? -15.290 4.074 6.372 1.00 68.19 119 PRO A C 1
ATOM 872 O O . PRO A 1 119 ? -14.142 4.522 6.331 1.00 68.19 119 PRO A O 1
ATOM 875 N N . GLY A 1 120 ? -16.200 4.358 5.443 1.00 70.69 120 GLY A N 1
ATOM 876 C CA . GLY A 1 120 ? -15.942 5.218 4.290 1.00 70.69 120 GLY A CA 1
ATOM 877 C C . GLY A 1 120 ? -15.277 4.523 3.098 1.00 70.69 120 GLY A C 1
ATOM 878 O O . GLY A 1 120 ? -14.849 3.369 3.144 1.00 70.69 120 GLY A O 1
ATOM 879 N N . THR A 1 121 ? -15.215 5.251 1.986 1.00 78.31 121 THR A N 1
ATOM 880 C CA . THR A 1 121 ? -14.672 4.771 0.713 1.00 78.31 121 THR A CA 1
ATOM 881 C C . THR A 1 121 ? -13.176 5.076 0.607 1.00 78.31 121 THR A C 1
ATOM 883 O O . THR A 1 121 ? -12.789 6.240 0.758 1.00 78.31 121 THR A O 1
ATOM 886 N N . PRO A 1 122 ? -12.320 4.082 0.309 1.00 83.19 122 PRO A N 1
ATOM 887 C CA . PRO A 1 122 ? -10.927 4.315 -0.060 1.00 83.19 122 PRO A CA 1
ATOM 888 C C . PRO A 1 122 ? -10.776 5.369 -1.153 1.00 83.19 122 PRO A C 1
ATOM 890 O O . PRO A 1 122 ? -11.497 5.336 -2.149 1.00 83.19 122 PRO A O 1
ATOM 893 N N . GLN A 1 123 ? -9.810 6.271 -0.995 1.00 86.00 123 GLN A N 1
ATOM 894 C CA . GLN A 1 123 ? -9.466 7.226 -2.044 1.00 86.00 123 GLN A CA 1
ATOM 895 C C . GLN A 1 123 ? -8.240 6.744 -2.797 1.00 86.00 123 GLN A C 1
ATOM 897 O O . GLN A 1 123 ? -7.175 6.516 -2.214 1.00 86.00 123 GLN A O 1
ATOM 902 N N . VAL A 1 124 ? -8.383 6.621 -4.112 1.00 87.25 124 VAL A N 1
ATOM 903 C CA . VAL A 1 124 ? -7.300 6.175 -4.975 1.00 87.25 124 VAL A CA 1
ATOM 904 C C . VAL A 1 124 ? -7.202 7.091 -6.182 1.00 87.25 124 VAL A C 1
ATOM 906 O O . VAL A 1 124 ? -8.096 7.108 -7.022 1.00 87.25 124 VAL A O 1
ATOM 909 N N . LEU A 1 125 ? -6.117 7.862 -6.253 1.00 86.06 125 LEU A N 1
ATOM 910 C CA . LEU A 1 125 ? -5.935 8.911 -7.256 1.00 86.06 125 LEU A CA 1
ATOM 911 C C . LEU A 1 125 ? -4.582 8.757 -7.968 1.00 86.06 125 LEU A C 1
ATOM 913 O O . LEU A 1 125 ? -3.613 9.440 -7.615 1.00 86.06 125 LEU A O 1
ATOM 917 N N . PRO A 1 126 ? -4.473 7.832 -8.939 1.00 82.75 126 PRO A N 1
ATOM 918 C CA . PRO A 1 126 ? -3.279 7.715 -9.762 1.00 82.75 126 PRO A CA 1
ATOM 919 C C . PRO A 1 126 ? -3.168 8.907 -10.722 1.00 82.75 126 PRO A C 1
ATOM 921 O O . PRO A 1 126 ? -4.149 9.285 -11.353 1.00 82.75 126 PRO A O 1
ATOM 924 N N . ARG A 1 127 ? -1.970 9.493 -10.864 1.00 83.81 127 ARG A N 1
ATOM 925 C CA . ARG A 1 127 ? -1.726 10.531 -11.890 1.00 83.81 127 ARG A CA 1
ATOM 926 C C . ARG A 1 127 ? -1.393 9.942 -13.258 1.00 83.81 127 ARG A C 1
ATOM 928 O O . ARG A 1 127 ? -1.883 10.439 -14.261 1.00 83.81 127 ARG A O 1
ATOM 935 N N . SER A 1 128 ? -0.575 8.893 -13.278 1.00 79.75 128 SER A N 1
ATOM 936 C CA . SER A 1 128 ? -0.135 8.216 -14.497 1.00 79.75 128 SER A CA 1
ATOM 937 C C . SER A 1 128 ? -0.169 6.704 -14.275 1.00 79.75 128 SER A C 1
ATOM 939 O O . SER A 1 128 ? 0.825 6.095 -13.867 1.00 79.75 128 SER A O 1
ATOM 941 N N . SER A 1 129 ? -1.346 6.116 -14.502 1.00 71.00 129 SER A N 1
ATOM 942 C CA . SER A 1 129 ? -1.600 4.673 -14.482 1.00 71.00 129 SER A CA 1
ATOM 943 C C . SER A 1 129 ? -2.583 4.309 -15.606 1.00 71.00 129 SER A C 1
ATOM 945 O O . SER A 1 129 ? -3.528 5.063 -15.834 1.00 71.00 129 SER A O 1
ATOM 947 N N . PRO A 1 130 ? -2.381 3.181 -16.311 1.00 66.31 130 PRO A N 1
ATOM 948 C CA . PRO A 1 130 ? -3.207 2.779 -17.448 1.00 66.31 130 PRO A CA 1
ATOM 949 C C . PRO A 1 130 ? -4.595 2.224 -17.080 1.00 66.31 130 PRO A C 1
ATOM 951 O O . PRO A 1 130 ? -5.346 1.883 -17.986 1.00 66.31 130 PRO A O 1
ATOM 954 N N . GLY A 1 131 ? -4.959 2.098 -15.797 1.00 66.31 131 GLY A N 1
ATOM 955 C CA . GLY A 1 131 ? -6.253 1.520 -15.421 1.00 66.31 131 GLY A CA 1
ATOM 956 C C . GLY A 1 131 ? -6.874 2.105 -14.149 1.00 66.31 131 GLY A C 1
ATOM 957 O O . GLY A 1 131 ? -6.159 2.659 -13.307 1.00 66.31 131 GLY A O 1
ATOM 958 N N . PRO A 1 132 ? -8.204 1.967 -13.989 1.00 73.06 132 PRO A N 1
ATOM 959 C CA . PRO A 1 132 ? -8.919 2.457 -12.819 1.00 73.06 132 PRO A CA 1
ATOM 960 C C . PRO A 1 132 ? -8.496 1.698 -11.552 1.00 73.06 132 PRO A C 1
ATOM 962 O O . PRO A 1 132 ? -8.096 0.532 -11.619 1.00 73.06 132 PRO A O 1
ATOM 965 N N . PRO A 1 133 ? -8.576 2.330 -10.374 1.00 81.94 133 PRO A N 1
ATOM 966 C CA . PRO A 1 133 ? -8.240 1.667 -9.125 1.00 81.94 133 PRO A CA 1
ATOM 967 C C . PRO A 1 133 ? -9.228 0.548 -8.786 1.00 81.94 133 PRO A C 1
ATOM 969 O O . PRO A 1 133 ? -10.431 0.682 -9.003 1.00 81.94 133 PRO A O 1
ATOM 972 N N . GLN A 1 134 ? -8.727 -0.536 -8.195 1.00 84.69 134 GLN A N 1
ATOM 973 C CA . GLN A 1 134 ? -9.566 -1.594 -7.641 1.00 84.69 134 GLN A CA 1
ATOM 974 C C . GLN A 1 134 ? -9.742 -1.387 -6.141 1.00 84.69 134 GLN A C 1
ATOM 976 O O . GLN A 1 134 ? -8.776 -1.413 -5.371 1.00 84.69 134 GLN A O 1
ATOM 981 N N . VAL A 1 135 ? -10.992 -1.203 -5.728 1.00 84.50 135 VAL A N 1
ATOM 982 C CA . VAL A 1 135 ? -11.375 -0.997 -4.333 1.00 84.50 135 VAL A CA 1
ATOM 983 C C . VAL A 1 135 ? -12.409 -2.050 -3.952 1.00 84.50 135 VAL A C 1
ATOM 985 O O . VAL A 1 135 ? -13.504 -2.061 -4.505 1.00 84.50 135 VAL A O 1
ATOM 988 N N . LEU A 1 136 ? -12.062 -2.943 -3.021 1.00 82.75 136 LEU A N 1
ATOM 989 C CA . LEU A 1 136 ? -12.936 -4.043 -2.596 1.00 82.75 136 LEU A CA 1
ATOM 990 C C . LEU A 1 136 ? -13.022 -4.116 -1.059 1.00 82.75 136 LEU A C 1
ATOM 992 O O . LEU A 1 136 ? -12.255 -4.856 -0.430 1.00 82.75 136 LEU A O 1
ATOM 996 N N . PRO A 1 137 ? -13.923 -3.337 -0.431 1.00 76.31 137 PRO A N 1
ATOM 997 C CA . PRO A 1 137 ? -14.163 -3.410 1.004 1.00 76.31 137 PRO A CA 1
ATOM 998 C C . PRO A 1 137 ? -14.931 -4.691 1.358 1.00 76.31 137 PRO A C 1
ATOM 1000 O O . PRO A 1 137 ? -15.901 -5.043 0.692 1.00 76.31 137 PRO A O 1
ATOM 1003 N N . ARG A 1 138 ? -14.512 -5.405 2.414 1.00 75.31 138 ARG A N 1
ATOM 1004 C CA . ARG A 1 138 ? -15.236 -6.604 2.897 1.00 75.31 138 ARG A CA 1
ATOM 1005 C C . ARG A 1 138 ? -16.286 -6.301 3.962 1.00 75.31 138 ARG A C 1
ATOM 1007 O O . ARG A 1 138 ? -17.255 -7.043 4.084 1.00 75.31 138 ARG A O 1
ATOM 1014 N N . SER A 1 139 ? -16.082 -5.264 4.766 1.00 66.19 139 SER A N 1
ATOM 1015 C CA . SER A 1 139 ? -17.029 -4.826 5.790 1.00 66.19 139 SER A CA 1
ATOM 1016 C C . SER A 1 139 ? -16.856 -3.326 6.018 1.00 66.19 139 SER A C 1
ATOM 1018 O O . SER A 1 139 ? -15.871 -2.867 6.602 1.00 66.19 139 SER A O 1
ATOM 1020 N N . SER A 1 140 ? -17.826 -2.561 5.537 1.00 56.41 140 SER A N 1
ATOM 1021 C CA . SER A 1 140 ? -17.947 -1.132 5.794 1.00 56.41 140 SER A CA 1
ATOM 1022 C C . SER A 1 140 ? -19.169 -0.955 6.684 1.00 56.41 140 SER A C 1
ATOM 1024 O O . SER A 1 140 ? -20.274 -1.216 6.210 1.00 56.41 140 SER A O 1
ATOM 1026 N N . PRO A 1 141 ? -19.022 -0.557 7.961 1.00 54.28 141 PRO A N 1
ATOM 1027 C CA . PRO A 1 141 ? -20.147 0.047 8.650 1.00 54.28 141 PRO A CA 1
ATOM 1028 C C . PRO A 1 141 ? -20.521 1.269 7.806 1.00 54.28 141 PRO A C 1
ATOM 1030 O O . PRO A 1 141 ? -19.685 2.157 7.607 1.00 54.28 141 PRO A O 1
ATOM 1033 N N . GLY A 1 142 ? -21.713 1.257 7.209 1.00 49.72 142 GLY A N 1
ATOM 1034 C CA . GLY A 1 142 ? -22.270 2.465 6.609 1.00 49.72 142 GLY A CA 1
ATOM 1035 C C . GLY A 1 142 ? -22.363 3.562 7.676 1.00 49.72 142 GLY A C 1
ATOM 1036 O O . GLY A 1 142 ? -22.332 3.243 8.871 1.00 49.72 142 GLY A O 1
ATOM 1037 N N . PRO A 1 143 ? -22.428 4.845 7.284 1.00 39.88 143 PRO A N 1
ATOM 1038 C CA . PRO A 1 143 ? -22.797 5.870 8.251 1.00 39.88 143 PRO A CA 1
ATOM 1039 C C . PRO A 1 143 ? -24.143 5.487 8.903 1.00 39.88 143 PRO A C 1
ATOM 1041 O O . PRO A 1 143 ? -24.952 4.837 8.232 1.00 39.88 143 PRO A O 1
ATOM 1044 N N . PRO A 1 144 ? -24.355 5.811 10.193 1.00 39.06 144 PRO A N 1
ATOM 1045 C CA . PRO A 1 144 ? -25.675 5.691 10.806 1.00 39.06 144 PRO A CA 1
ATOM 1046 C C . PRO A 1 144 ? -26.723 6.509 10.045 1.00 39.06 144 PRO A C 1
ATOM 1048 O O . PRO A 1 144 ? -26.342 7.530 9.421 1.00 39.06 144 PRO A O 1
#

Sequence (144 aa):
PQVLPRSSPGPPQVLPRSSPGPLQVLSRSSPGPPQVLPRSSPGPPQVLPRSSPGPPQVLPRSSPGPPQVLPRSFPGTPLVLPRSSPGPPQVLPRSSPGPPQVLPRYSPGTPQVLPRYSPGTPQVLPRSSPGPPQVLPRSSPGPP

Foldseek 3Di:
DEAEDAEDPAAAEAEA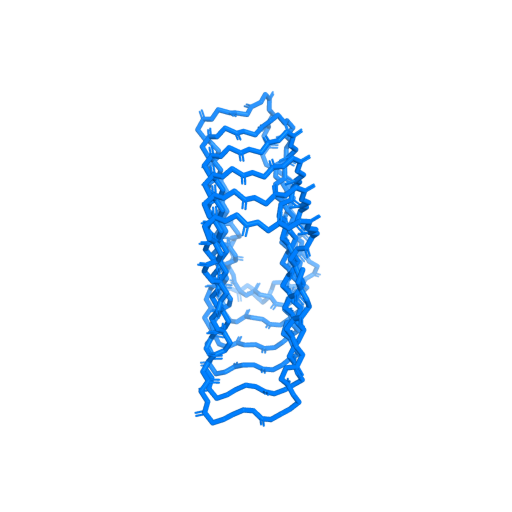QEDPAEAEYEYAEYAAAHEHEYAEYAAAHEYEYAEYQAAHEAEYADYAAAHEYEYEDYEEEHEAEYAEYQAAHEAEYAAYAYAYEAEYAYYEDAHEHEYAEYADFHHHHYNHYPDYHHYHYNDYPYDD

Organism: Nematostella vectensis (NCBI:txid45351)

pLDDT: mean 76.4, std 10.5, range [39.06, 89.44]

Radius of gyration: 14.33 Å; chains: 1; bounding box: 47×17×40 Å